Protein AF-A0A3D9SA46-F1 (afdb_monomer)

Radius of gyration: 13.61 Å; Cα contacts (8 Å, |Δi|>4): 76; chains: 1; bounding box: 22×41×31 Å

Secondary structure (DSSP, 8-state):
-HHHHHHHHHHHHHHHHHTTBGGGTSSB--EEESSS-TTS-HHHHHHHHHHHHHTT--SPEEE--------

Organism: NCBI:txid1156355

Solvent-accessible surface area (backbone atoms only — not comparable to full-atom values): 4326 Å² total; per-residue (Å²): 115,69,65,62,56,53,50,57,50,47,67,61,56,42,54,72,50,31,63,36,22,49,93,58,79,34,82,42,71,64,42,76,51,79,71,59,62,66,76,79,59,54,72,60,52,51,51,51,52,54,49,44,44,77,45,52,50,79,54,57,74,41,73,50,57,79,78,76,76,77,126

pLDDT: mean 91.1, std 13.07, range [39.22, 98.5]

Structure (mmCIF, N/CA/C/O backbone):
data_AF-A0A3D9SA46-F1
#
_entry.id   AF-A0A3D9SA46-F1
#
loop_
_atom_site.group_PDB
_atom_site.id
_atom_site.type_symbol
_atom_site.label_atom_id
_atom_site.label_alt_id
_atom_site.label_comp_id
_atom_site.label_asym_id
_atom_site.label_entity_id
_atom_site.label_seq_id
_atom_site.pdbx_PDB_ins_code
_atom_site.Cartn_x
_atom_site.Cartn_y
_atom_site.Cartn_z
_atom_site.occupancy
_atom_site.B_iso_or_equiv
_atom_site.auth_seq_id
_atom_site.auth_comp_id
_atom_site.auth_asym_id
_atom_site.auth_atom_id
_atom_site.pdbx_PDB_model_num
ATOM 1 N N . MET A 1 1 ? 12.807 -7.228 -13.839 1.00 83.81 1 MET A N 1
ATOM 2 C CA . MET A 1 1 ? 13.821 -7.563 -12.817 1.00 83.81 1 MET A CA 1
ATOM 3 C C . MET A 1 1 ? 13.587 -6.786 -11.522 1.00 83.81 1 MET A C 1
ATOM 5 O O . MET A 1 1 ? 13.267 -7.430 -10.539 1.00 83.81 1 MET A O 1
ATOM 9 N N . TYR A 1 2 ? 13.6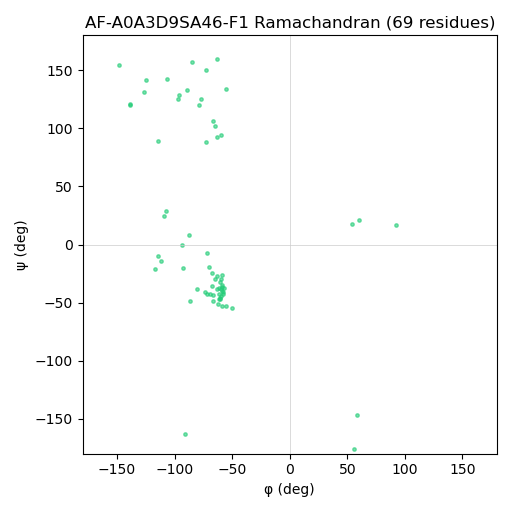19 -5.446 -11.524 1.00 94.25 2 TYR A N 1
ATOM 10 C CA . TYR A 1 2 ? 13.381 -4.607 -10.330 1.00 94.25 2 TYR A CA 1
ATOM 11 C C . TYR A 1 2 ? 12.106 -4.953 -9.534 1.00 94.25 2 TYR A C 1
ATOM 13 O O . TYR A 1 2 ? 12.195 -5.282 -8.355 1.00 94.25 2 TYR A O 1
ATOM 21 N N . LEU A 1 3 ? 10.940 -4.970 -10.192 1.00 93.94 3 LEU A N 1
ATOM 22 C CA . LEU A 1 3 ? 9.651 -5.178 -9.512 1.00 93.94 3 LEU A CA 1
ATOM 23 C C . LEU A 1 3 ? 9.564 -6.495 -8.744 1.00 93.94 3 LEU A C 1
ATOM 25 O O . LEU A 1 3 ? 8.973 -6.526 -7.678 1.00 93.94 3 LEU A O 1
ATOM 29 N N . ALA A 1 4 ? 10.192 -7.559 -9.245 1.00 95.50 4 ALA A N 1
ATOM 30 C CA . ALA A 1 4 ? 10.175 -8.849 -8.564 1.00 95.50 4 ALA A CA 1
ATOM 31 C C . ALA A 1 4 ? 10.947 -8.807 -7.236 1.00 95.50 4 ALA A C 1
ATOM 33 O O . ALA A 1 4 ? 10.545 -9.450 -6.275 1.00 95.50 4 ALA A O 1
ATOM 34 N N . TYR A 1 5 ? 12.047 -8.050 -7.159 1.00 97.56 5 TYR A N 1
ATOM 35 C CA . TYR A 1 5 ? 12.784 -7.883 -5.904 1.00 97.56 5 TYR A CA 1
ATOM 36 C C . TYR A 1 5 ? 12.037 -6.983 -4.923 1.00 97.56 5 TYR A C 1
ATOM 38 O O . TYR A 1 5 ? 11.977 -7.303 -3.740 1.00 97.56 5 TYR A O 1
ATOM 46 N N . LEU A 1 6 ? 11.436 -5.898 -5.418 1.00 96.00 6 LEU A N 1
ATOM 47 C CA . LEU A 1 6 ? 10.601 -5.023 -4.600 1.00 96.00 6 LEU A CA 1
ATOM 48 C C . LEU A 1 6 ? 9.399 -5.780 -4.020 1.00 96.00 6 LEU A C 1
ATOM 50 O O . LEU A 1 6 ? 9.152 -5.706 -2.824 1.00 96.00 6 LEU A O 1
ATOM 54 N N . GLU A 1 7 ? 8.688 -6.552 -4.844 1.00 95.81 7 GLU A N 1
ATOM 55 C CA . GLU A 1 7 ? 7.551 -7.361 -4.394 1.00 95.81 7 GLU A CA 1
ATOM 56 C C . GLU A 1 7 ? 7.971 -8.402 -3.363 1.00 95.81 7 GLU A C 1
ATOM 58 O O . GLU A 1 7 ? 7.312 -8.517 -2.340 1.00 95.81 7 GLU A O 1
ATOM 63 N N . ARG A 1 8 ? 9.102 -9.088 -3.571 1.00 97.00 8 ARG A N 1
ATOM 64 C CA . ARG A 1 8 ? 9.642 -10.024 -2.574 1.00 97.00 8 ARG A CA 1
ATOM 65 C C . ARG A 1 8 ? 9.936 -9.355 -1.237 1.00 97.00 8 ARG A C 1
ATOM 67 O O . ARG A 1 8 ? 9.764 -9.986 -0.208 1.00 97.00 8 ARG A O 1
ATOM 74 N N . TRP A 1 9 ? 10.402 -8.110 -1.237 1.00 97.06 9 TRP A N 1
ATOM 75 C CA . TRP A 1 9 ? 10.619 -7.378 0.007 1.00 97.06 9 TRP A CA 1
ATOM 76 C C . TRP A 1 9 ? 9.295 -6.967 0.667 1.00 97.06 9 TRP A C 1
ATOM 78 O O . TRP A 1 9 ? 9.145 -7.143 1.875 1.00 97.06 9 TRP A O 1
ATOM 88 N N . LEU A 1 10 ? 8.321 -6.488 -0.117 1.00 96.94 10 LEU A N 1
ATOM 89 C CA . LEU A 1 10 ? 6.974 -6.164 0.371 1.00 96.94 10 LEU A CA 1
ATOM 90 C C . LEU A 1 10 ? 6.283 -7.384 0.992 1.00 96.94 10 LEU A C 1
ATOM 92 O O . LEU A 1 10 ? 5.654 -7.260 2.037 1.00 96.94 10 LEU A O 1
ATOM 96 N N . ASP A 1 11 ? 6.454 -8.560 0.391 1.00 96.88 11 ASP A N 1
ATOM 97 C CA . ASP A 1 11 ? 5.875 -9.818 0.872 1.00 96.88 11 ASP A CA 1
ATOM 98 C C . ASP A 1 11 ? 6.328 -10.194 2.282 1.00 96.88 11 ASP A C 1
ATOM 100 O O . ASP A 1 11 ? 5.563 -10.809 3.019 1.00 96.88 11 ASP A O 1
ATOM 104 N N . GLU A 1 12 ? 7.536 -9.788 2.672 1.00 96.94 12 GLU A N 1
ATOM 105 C CA . GLU A 1 12 ? 8.065 -10.030 4.013 1.00 96.94 12 GLU A CA 1
ATOM 106 C C . GLU A 1 12 ? 7.635 -8.931 4.993 1.00 96.94 12 GLU A C 1
ATOM 108 O O . GLU A 1 12 ? 7.145 -9.218 6.083 1.00 96.94 12 GLU A O 1
ATOM 113 N N . ILE A 1 13 ? 7.800 -7.655 4.621 1.00 95.75 13 ILE A N 1
ATOM 114 C CA . ILE A 1 13 ? 7.612 -6.545 5.567 1.00 95.75 13 ILE A CA 1
ATOM 115 C C . ILE A 1 13 ? 6.142 -6.169 5.774 1.00 95.75 13 ILE A C 1
ATOM 117 O O . ILE A 1 13 ? 5.740 -5.832 6.887 1.00 95.75 13 ILE A O 1
ATOM 121 N N . THR A 1 14 ? 5.320 -6.203 4.724 1.00 96.75 14 THR A N 1
ATOM 122 C CA . THR A 1 14 ? 3.948 -5.686 4.782 1.00 96.75 14 THR A CA 1
ATOM 123 C C . THR A 1 14 ? 3.049 -6.501 5.722 1.00 96.75 14 THR A C 1
ATOM 125 O O . THR A 1 14 ? 2.370 -5.872 6.537 1.00 96.75 14 THR A O 1
ATOM 128 N N . PRO A 1 15 ? 3.071 -7.853 5.729 1.00 95.31 15 PRO A N 1
ATOM 129 C CA . PRO A 1 15 ? 2.261 -8.633 6.670 1.00 95.31 15 PRO A CA 1
ATOM 130 C C . PRO A 1 15 ? 2.591 -8.362 8.143 1.00 95.31 15 PRO A C 1
ATOM 132 O O . PRO A 1 15 ? 1.697 -8.381 8.986 1.00 95.31 15 PRO A O 1
ATOM 135 N N . MET A 1 16 ? 3.854 -8.047 8.464 1.00 93.94 16 MET A N 1
ATOM 136 C CA . MET A 1 16 ? 4.266 -7.691 9.831 1.00 93.94 16 MET A CA 1
ATOM 137 C C . MET A 1 16 ? 3.621 -6.382 10.309 1.00 93.94 16 MET A C 1
ATOM 139 O O . MET A 1 16 ? 3.400 -6.197 11.504 1.00 93.94 16 MET A O 1
ATOM 143 N N . LEU A 1 17 ? 3.325 -5.472 9.378 1.00 95.38 17 LEU A N 1
ATOM 144 C CA . LEU A 1 17 ? 2.736 -4.163 9.656 1.00 95.38 17 LEU A CA 1
ATOM 145 C C . LEU A 1 17 ? 1.204 -4.171 9.573 1.00 95.38 17 LEU A C 1
ATOM 147 O O . LEU A 1 17 ? 0.568 -3.293 10.156 1.00 95.38 17 LEU A O 1
ATOM 151 N N . ALA A 1 18 ? 0.605 -5.156 8.896 1.00 95.88 18 ALA A N 1
ATOM 152 C CA . ALA A 1 18 ? -0.844 -5.252 8.731 1.00 95.88 18 ALA A CA 1
ATOM 153 C C . ALA A 1 18 ? -1.581 -5.300 10.085 1.00 95.88 18 ALA A C 1
ATOM 155 O O . ALA A 1 18 ? -2.568 -4.592 10.272 1.00 95.88 18 ALA A O 1
ATOM 156 N N . GLY A 1 19 ? -1.047 -6.031 11.071 1.00 95.00 19 GLY A N 1
ATOM 157 C CA . GLY A 1 19 ? -1.620 -6.105 12.424 1.00 95.00 19 GLY A CA 1
ATOM 158 C C . GLY A 1 19 ? -1.463 -4.833 13.270 1.00 95.00 19 GLY A C 1
ATOM 159 O O . GLY A 1 19 ? -2.019 -4.750 14.358 1.00 95.00 19 GLY A O 1
ATOM 160 N N . ALA A 1 20 ? -0.709 -3.833 12.804 1.00 97.25 20 ALA A N 1
ATOM 161 C CA . ALA A 1 20 ? -0.526 -2.565 13.512 1.00 97.25 20 ALA A CA 1
ATOM 162 C C . ALA A 1 20 ? -1.523 -1.479 13.075 1.00 97.25 20 ALA A C 1
ATOM 164 O O . ALA A 1 20 ? -1.465 -0.356 13.580 1.00 97.25 20 ALA A O 1
ATOM 165 N N . GLN A 1 21 ? -2.412 -1.775 12.127 1.00 98.12 21 GLN A N 1
ATOM 166 C CA . GLN A 1 21 ? -3.389 -0.830 11.590 1.00 98.12 21 GLN A CA 1
ATOM 167 C C . GLN A 1 21 ? -4.509 -0.525 12.579 1.00 98.12 21 GLN A C 1
ATOM 169 O O . GLN A 1 21 ? -4.922 -1.387 13.346 1.00 98.12 21 GLN A O 1
ATOM 174 N N . ILE A 1 22 ? -5.066 0.685 12.509 1.00 98.38 22 ILE A N 1
ATOM 175 C CA . ILE A 1 22 ? -6.219 1.093 13.324 1.00 98.38 22 ILE A CA 1
ATOM 176 C C . ILE A 1 22 ? -7.454 0.198 13.112 1.00 98.38 22 ILE A C 1
ATOM 178 O O . ILE A 1 22 ? -8.260 0.043 14.026 1.00 98.38 22 ILE A O 1
ATOM 182 N N . THR A 1 23 ? -7.582 -0.434 11.939 1.00 97.00 23 THR A N 1
ATOM 183 C CA . THR A 1 23 ? -8.630 -1.424 11.630 1.00 97.00 23 THR A CA 1
ATOM 184 C C . THR A 1 23 ? -8.487 -2.720 12.431 1.00 97.00 23 THR A C 1
ATOM 186 O O . THR A 1 23 ? -9.488 -3.371 12.699 1.00 97.00 23 THR A O 1
ATOM 189 N N . GLU A 1 24 ? -7.273 -3.029 12.889 1.00 96.75 24 GLU A N 1
ATOM 190 C CA . GLU A 1 24 ? -6.912 -4.190 13.714 1.00 96.75 24 GLU A CA 1
ATOM 191 C C . GLU A 1 24 ? -6.595 -3.773 15.166 1.00 96.75 24 GLU A C 1
ATOM 193 O O . GLU A 1 24 ? -5.774 -4.382 15.848 1.00 96.75 24 GLU A O 1
ATOM 198 N N . CYS A 1 25 ? -7.211 -2.682 15.645 1.00 96.81 25 CYS A N 1
ATOM 199 C CA . CYS A 1 25 ? -6.964 -2.088 16.969 1.00 96.81 25 CYS A CA 1
ATOM 200 C C . CYS A 1 25 ? -5.510 -1.622 17.218 1.00 96.81 25 CYS A C 1
ATOM 202 O O . CYS A 1 25 ? -5.099 -1.458 18.368 1.00 96.81 25 CYS A O 1
ATOM 204 N N . GLY A 1 26 ? -4.735 -1.382 16.159 1.00 97.19 26 GLY A N 1
ATOM 205 C CA . GLY A 1 26 ? -3.401 -0.792 16.218 1.00 97.19 26 GLY A CA 1
ATOM 206 C C . GLY A 1 26 ? -3.390 0.740 16.107 1.00 97.19 26 GLY A C 1
ATOM 207 O O . GLY A 1 26 ? -4.404 1.414 16.281 1.00 97.19 26 GLY A O 1
ATOM 208 N N . HIS A 1 27 ? -2.216 1.305 15.810 1.00 97.81 27 HIS A N 1
ATOM 209 C CA . HIS A 1 27 ? -1.965 2.757 15.822 1.00 97.81 27 HIS A CA 1
ATOM 210 C C . HIS A 1 27 ? -1.644 3.344 14.437 1.00 97.81 27 HIS A C 1
ATOM 212 O O . HIS A 1 27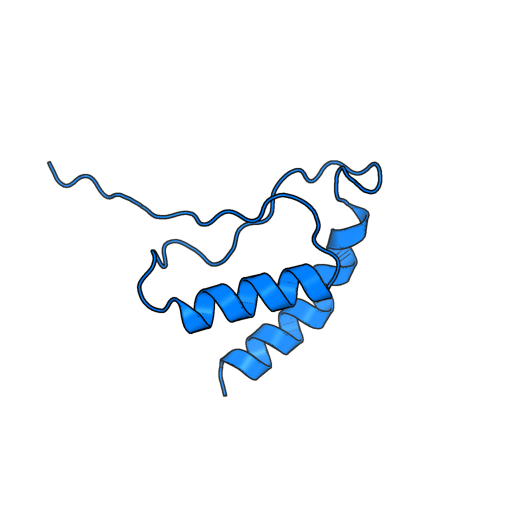 ? -1.581 4.563 14.281 1.00 97.81 27 HIS A O 1
ATOM 218 N N . THR A 1 28 ? -1.428 2.505 13.423 1.00 97.94 28 THR A N 1
ATOM 219 C CA . THR A 1 28 ? -1.141 2.956 12.058 1.00 97.94 28 THR A CA 1
ATOM 220 C C . THR A 1 28 ? -2.429 3.409 11.379 1.00 97.94 28 THR A C 1
ATOM 222 O O . THR A 1 28 ? -3.387 2.645 11.285 1.00 97.94 28 THR A O 1
ATOM 225 N N . ILE A 1 29 ? -2.438 4.644 10.874 1.00 98.38 29 ILE A N 1
ATOM 226 C CA . ILE A 1 29 ? -3.616 5.270 10.248 1.00 98.38 29 ILE A CA 1
ATOM 227 C C . ILE A 1 29 ? -3.474 5.503 8.740 1.00 98.38 29 ILE A C 1
ATOM 229 O O . ILE A 1 29 ? -4.468 5.795 8.085 1.00 98.38 29 ILE A O 1
ATOM 233 N N . LEU A 1 30 ? -2.261 5.405 8.189 1.00 98.38 30 LEU A N 1
ATOM 234 C CA . LEU A 1 30 ? -1.949 5.669 6.782 1.00 98.38 30 LEU A CA 1
ATOM 235 C C . LEU A 1 30 ? -0.797 4.774 6.313 1.00 98.38 30 LEU A C 1
ATOM 237 O O . LEU A 1 30 ? 0.054 4.383 7.112 1.00 98.38 30 LEU A O 1
ATOM 241 N N . TRP A 1 31 ? -0.745 4.511 5.007 1.00 97.81 31 TRP A N 1
ATOM 242 C CA . TRP A 1 31 ? 0.375 3.851 4.333 1.00 97.81 31 TRP A CA 1
ATOM 243 C C . TRP A 1 31 ? 0.853 4.704 3.155 1.00 97.81 31 TRP A C 1
ATOM 245 O O . TRP A 1 31 ? 0.041 5.126 2.335 1.00 97.81 31 TRP A O 1
ATOM 255 N N . GLN A 1 32 ? 2.158 4.951 3.026 1.00 96.38 32 GLN A N 1
ATOM 256 C CA . GLN A 1 32 ? 2.687 5.708 1.888 1.00 96.38 32 GLN A CA 1
ATOM 257 C C . GLN A 1 32 ? 3.035 4.781 0.714 1.00 96.38 32 GLN A C 1
ATOM 259 O O . GLN A 1 32 ? 3.704 3.765 0.904 1.00 96.38 32 GLN A O 1
ATOM 264 N N . VAL A 1 33 ? 2.615 5.128 -0.507 1.00 94.69 33 VAL A N 1
ATOM 265 C CA . VAL A 1 33 ? 3.123 4.495 -1.735 1.00 94.69 33 VAL A CA 1
ATOM 266 C C . VAL A 1 33 ? 4.243 5.337 -2.335 1.00 94.69 33 VAL A C 1
ATOM 268 O O . VAL A 1 33 ? 4.052 6.525 -2.591 1.00 94.69 33 VAL A O 1
ATOM 271 N N . GLU A 1 34 ? 5.378 4.694 -2.625 1.00 94.38 34 GLU A N 1
ATOM 272 C CA . GLU A 1 34 ? 6.558 5.351 -3.207 1.00 94.38 34 GLU A CA 1
ATOM 273 C C . GLU A 1 34 ? 7.067 6.547 -2.378 1.00 94.38 34 GLU A C 1
ATOM 275 O O . GLU A 1 34 ? 6.601 6.805 -1.265 1.00 94.38 34 GLU A O 1
ATOM 280 N N . ASN A 1 35 ? 8.082 7.246 -2.885 1.00 94.06 35 ASN A N 1
ATOM 281 C CA . ASN A 1 35 ? 8.532 8.508 -2.319 1.00 94.06 35 ASN A CA 1
ATOM 282 C C . ASN A 1 35 ? 8.867 9.532 -3.408 1.00 94.06 35 ASN A C 1
ATOM 284 O O . ASN A 1 35 ? 9.769 9.301 -4.206 1.00 94.06 35 ASN A O 1
ATOM 288 N N . GLU A 1 36 ? 8.178 10.678 -3.418 1.00 90.50 36 GLU A N 1
ATOM 289 C CA . GLU A 1 36 ? 8.426 11.806 -4.340 1.00 90.50 36 GLU A CA 1
ATOM 290 C C . GLU A 1 36 ? 8.421 11.439 -5.834 1.00 90.50 36 GLU A C 1
ATOM 292 O O . GLU A 1 36 ? 8.860 12.200 -6.693 1.00 90.50 36 GLU A O 1
ATOM 297 N N . PHE A 1 37 ? 7.851 10.285 -6.168 1.00 89.44 37 PHE A N 1
ATOM 298 C CA . PHE A 1 37 ? 7.792 9.781 -7.534 1.00 89.44 37 PHE A CA 1
ATOM 299 C C . PHE A 1 37 ? 6.831 10.591 -8.422 1.00 89.44 37 PHE A C 1
ATOM 301 O O . PHE A 1 37 ? 6.874 10.524 -9.655 1.00 89.44 37 PHE A O 1
ATOM 308 N N . GLY A 1 38 ? 5.921 11.339 -7.791 1.00 80.31 38 GLY A N 1
ATOM 309 C CA . GLY A 1 38 ? 4.794 11.963 -8.467 1.00 80.31 38 GLY A CA 1
ATOM 310 C C . GLY A 1 38 ? 3.923 10.917 -9.173 1.00 80.31 38 GLY A C 1
ATOM 311 O O . GLY A 1 38 ? 3.793 9.778 -8.729 1.00 80.31 38 GLY A O 1
ATOM 312 N N . TYR A 1 39 ? 3.329 11.298 -10.305 1.00 75.69 39 TYR A N 1
ATOM 313 C CA . TYR A 1 39 ? 2.419 10.438 -11.076 1.00 75.69 39 TYR A CA 1
ATOM 314 C C . TYR A 1 39 ? 3.012 9.956 -12.411 1.00 75.69 39 TYR A C 1
ATOM 316 O O . TYR A 1 39 ? 2.261 9.640 -13.336 1.00 75.69 39 TYR A O 1
ATOM 324 N N . GLY A 1 40 ? 4.347 9.907 -12.529 1.00 78.38 40 GLY A N 1
ATOM 325 C CA . GLY A 1 40 ? 5.048 9.650 -13.795 1.00 78.38 40 GLY A CA 1
ATOM 326 C C . GLY A 1 40 ? 4.695 8.307 -14.446 1.00 78.38 40 GLY A C 1
ATOM 327 O O . GLY A 1 40 ? 4.278 8.265 -15.601 1.00 78.38 40 GLY A O 1
ATOM 328 N N . ASN A 1 41 ? 4.799 7.202 -13.701 1.00 91.38 41 ASN A N 1
ATOM 329 C CA . ASN A 1 41 ? 4.445 5.859 -14.178 1.00 91.38 41 ASN A CA 1
ATOM 330 C C . ASN A 1 41 ? 3.246 5.296 -13.401 1.00 91.38 41 ASN A C 1
ATOM 332 O O . ASN A 1 41 ? 3.399 4.615 -12.387 1.00 91.38 41 ASN A O 1
ATOM 336 N N . LYS A 1 42 ? 2.033 5.578 -13.889 1.00 90.75 42 LYS A N 1
ATOM 337 C CA . LYS A 1 42 ? 0.787 5.149 -13.233 1.00 90.75 42 LYS A CA 1
ATOM 338 C C . LYS A 1 42 ? 0.652 3.623 -13.110 1.00 90.75 42 LYS A C 1
ATOM 340 O O . LYS A 1 42 ? 0.330 3.180 -12.012 1.00 90.75 42 LYS A O 1
ATOM 345 N N . PRO A 1 43 ? 0.916 2.801 -14.149 1.00 94.44 43 PRO A N 1
ATOM 346 C CA . PRO A 1 43 ? 0.848 1.343 -14.009 1.00 94.44 43 PRO A CA 1
ATOM 347 C C . PRO A 1 43 ? 1.756 0.786 -12.909 1.00 94.44 43 PRO A C 1
ATOM 349 O O . PRO A 1 43 ? 1.364 -0.135 -12.197 1.00 94.44 43 PRO A O 1
ATOM 352 N N . TYR A 1 44 ? 2.952 1.357 -12.747 1.00 94.12 44 TYR A N 1
ATOM 353 C CA . TYR A 1 44 ? 3.856 0.987 -11.662 1.00 94.12 44 TYR A CA 1
ATOM 354 C C . TYR A 1 44 ? 3.250 1.291 -10.285 1.00 94.12 44 TYR A C 1
ATOM 356 O O . TYR A 1 44 ? 3.153 0.388 -9.458 1.0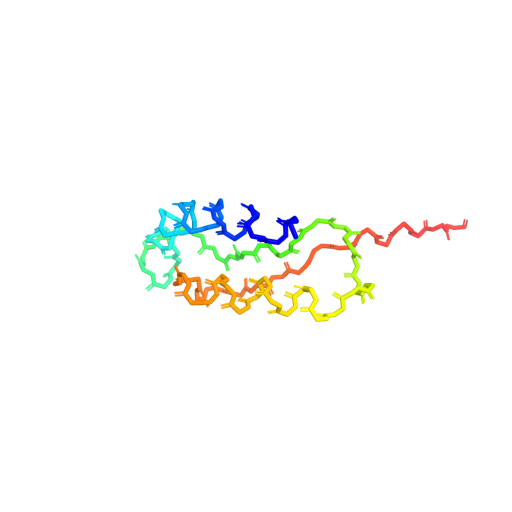0 94.12 44 TYR A O 1
ATOM 364 N N . ILE A 1 45 ? 2.766 2.517 -10.067 1.00 93.62 45 ILE A N 1
ATOM 365 C CA . ILE A 1 45 ? 2.136 2.913 -8.798 1.00 93.62 45 ILE A CA 1
ATOM 366 C C . ILE A 1 45 ? 0.910 2.052 -8.481 1.00 93.62 45 ILE A C 1
ATOM 368 O O . ILE A 1 45 ? 0.779 1.562 -7.361 1.00 93.62 45 ILE A O 1
ATOM 372 N N . MET A 1 46 ? 0.047 1.799 -9.469 1.00 93.88 46 MET A N 1
ATOM 373 C CA . MET A 1 46 ? -1.135 0.952 -9.278 1.00 93.88 46 MET A CA 1
ATOM 374 C C . MET A 1 46 ? -0.753 -0.477 -8.884 1.00 93.88 46 MET A C 1
ATOM 376 O O . MET A 1 46 ? -1.388 -1.061 -8.014 1.00 93.88 46 MET A O 1
ATOM 380 N N . ARG A 1 47 ? 0.334 -1.021 -9.445 1.00 95.44 47 ARG A N 1
ATOM 381 C CA . ARG A 1 47 ? 0.843 -2.342 -9.060 1.00 95.44 47 ARG A CA 1
ATOM 382 C C . ARG A 1 47 ? 1.296 -2.390 -7.598 1.00 95.44 47 ARG A C 1
ATOM 384 O O . ARG A 1 47 ? 1.060 -3.397 -6.934 1.00 95.44 47 ARG A O 1
ATOM 391 N N . LEU A 1 48 ? 1.914 -1.324 -7.086 1.00 95.44 48 LEU A N 1
ATOM 392 C CA . LEU A 1 48 ? 2.300 -1.241 -5.673 1.00 95.44 48 LEU A CA 1
ATOM 393 C C . LEU A 1 48 ? 1.087 -1.115 -4.749 1.00 95.44 48 LEU A C 1
ATOM 395 O O . LEU A 1 48 ? 1.034 -1.802 -3.730 1.00 95.44 48 LEU A O 1
ATOM 399 N N . LEU A 1 49 ? 0.102 -0.293 -5.128 1.00 95.38 49 LEU A N 1
ATOM 400 C CA . LEU A 1 49 ? -1.182 -0.192 -4.425 1.00 95.38 49 LEU A CA 1
ATOM 401 C C . LEU A 1 49 ? -1.849 -1.562 -4.316 1.00 95.38 49 LEU A C 1
ATOM 403 O O . LEU A 1 49 ? -2.166 -2.012 -3.216 1.00 95.38 49 LEU A O 1
ATOM 407 N N . ASP A 1 50 ? -2.005 -2.245 -5.450 1.00 96.81 50 ASP A N 1
ATOM 408 C CA . ASP A 1 50 ? -2.630 -3.563 -5.511 1.00 96.81 50 ASP A CA 1
ATOM 409 C C . ASP A 1 50 ? -1.874 -4.586 -4.662 1.00 96.81 50 ASP A C 1
ATOM 411 O O . ASP A 1 50 ? -2.497 -5.443 -4.031 1.00 96.81 50 ASP A O 1
ATOM 415 N N . ARG A 1 51 ? -0.535 -4.524 -4.636 1.00 97.12 51 ARG A N 1
ATOM 416 C CA . ARG A 1 51 ? 0.271 -5.429 -3.811 1.00 97.12 51 ARG A CA 1
ATOM 417 C C . ARG A 1 51 ? 0.052 -5.163 -2.325 1.00 97.12 51 ARG A C 1
ATOM 419 O O . ARG A 1 51 ? -0.244 -6.108 -1.604 1.00 97.12 51 ARG A O 1
ATOM 426 N N . ALA A 1 52 ? 0.128 -3.906 -1.886 1.00 97.12 52 ALA A N 1
ATOM 427 C CA . ALA A 1 52 ? -0.104 -3.532 -0.491 1.00 97.12 52 ALA A CA 1
ATOM 428 C C . ALA A 1 52 ? -1.503 -3.959 -0.011 1.00 97.12 52 ALA A C 1
ATOM 430 O O . ALA A 1 52 ? -1.627 -4.542 1.063 1.00 97.12 52 ALA A O 1
ATOM 431 N N . ARG A 1 53 ? -2.542 -3.766 -0.840 1.00 97.69 53 ARG A N 1
ATOM 432 C CA . ARG A 1 53 ? -3.905 -4.239 -0.539 1.00 97.69 53 ARG A CA 1
ATOM 433 C C . ARG A 1 53 ? -3.981 -5.757 -0.391 1.00 97.69 53 ARG A C 1
ATOM 435 O O . ARG A 1 53 ? -4.544 -6.246 0.579 1.00 97.69 53 ARG A O 1
ATOM 442 N N . ARG A 1 54 ? -3.381 -6.524 -1.309 1.00 97.81 54 ARG A N 1
ATOM 443 C CA . ARG A 1 54 ? -3.360 -8.000 -1.211 1.00 97.81 54 ARG A CA 1
ATOM 444 C C . ARG A 1 54 ? -2.621 -8.515 0.023 1.00 97.81 54 ARG A C 1
ATOM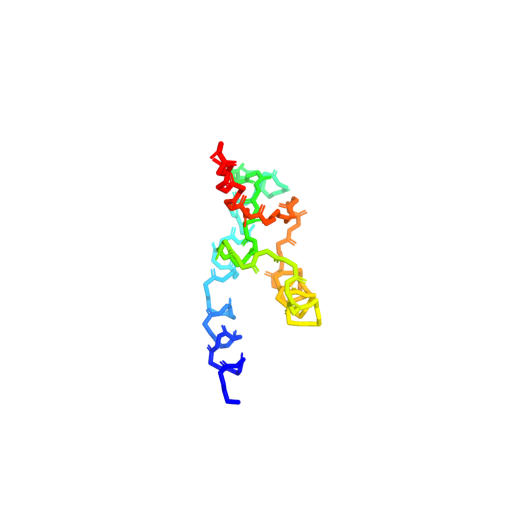 446 O O . ARG A 1 54 ? -2.922 -9.612 0.477 1.00 97.81 54 ARG A O 1
ATOM 453 N N . LEU A 1 55 ? -1.662 -7.746 0.531 1.00 97.88 55 LEU A N 1
ATOM 454 C CA . LEU A 1 55 ? -0.889 -8.069 1.730 1.00 97.88 55 LEU A CA 1
ATOM 455 C C . LEU A 1 55 ? -1.558 -7.579 3.028 1.00 97.88 55 LEU A C 1
ATOM 457 O O . LEU A 1 55 ? -0.949 -7.670 4.090 1.00 97.88 55 LEU A O 1
ATOM 461 N N . GLY A 1 56 ? -2.801 -7.091 2.956 1.00 97.31 56 GLY A N 1
ATOM 462 C CA . GLY A 1 56 ? -3.620 -6.773 4.126 1.00 97.31 56 GLY A CA 1
ATOM 463 C C . GLY A 1 56 ? -3.517 -5.332 4.615 1.00 97.31 56 GLY A C 1
ATOM 464 O O . GLY A 1 56 ? -3.896 -5.058 5.746 1.00 97.31 56 GLY A O 1
ATOM 465 N N . ILE A 1 57 ? -3.001 -4.398 3.809 1.00 98.25 57 ILE A N 1
ATOM 466 C CA . ILE A 1 57 ? -3.113 -2.972 4.133 1.00 98.25 57 ILE A CA 1
ATOM 467 C C . ILE A 1 57 ? -4.518 -2.497 3.770 1.00 98.25 57 ILE A C 1
ATOM 469 O O . ILE A 1 57 ? -4.879 -2.508 2.596 1.00 98.25 57 ILE A O 1
ATOM 473 N N . ASP A 1 58 ? -5.263 -1.995 4.749 1.00 97.88 58 ASP A N 1
ATOM 474 C CA . ASP A 1 58 ? -6.648 -1.517 4.657 1.00 97.88 58 ASP A CA 1
ATOM 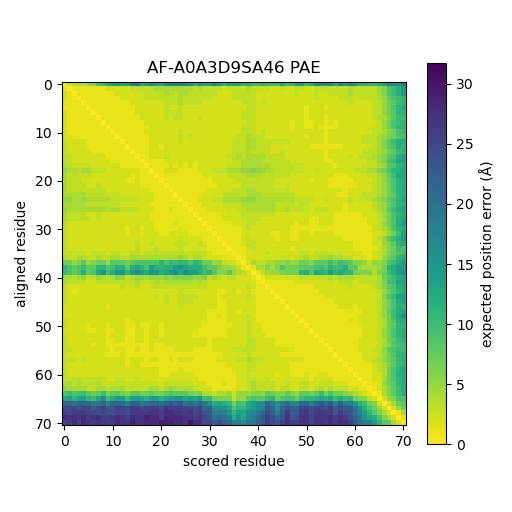475 C C . ASP A 1 58 ? -6.786 -0.018 4.963 1.00 97.88 58 ASP A C 1
ATOM 477 O O . ASP A 1 58 ? -7.717 0.637 4.490 1.00 97.88 58 ASP A O 1
ATOM 481 N N . VAL A 1 59 ? -5.817 0.579 5.663 1.00 98.50 59 VAL A N 1
ATOM 482 C CA . VAL A 1 59 ? -5.770 2.036 5.880 1.00 98.50 59 VAL A CA 1
ATOM 483 C C . VAL A 1 59 ? -5.599 2.813 4.564 1.00 98.50 59 VAL A C 1
ATOM 485 O O . VAL A 1 59 ? -5.146 2.246 3.562 1.00 98.50 59 VAL A O 1
ATOM 488 N N . PRO A 1 60 ? -5.944 4.113 4.491 1.00 98.38 60 PRO A N 1
ATOM 489 C CA . PRO A 1 60 ? -5.734 4.894 3.275 1.00 98.38 60 PRO A CA 1
ATOM 490 C C . PRO A 1 60 ? -4.270 4.864 2.806 1.00 98.38 60 PRO A C 1
ATOM 492 O O . PRO A 1 60 ? -3.345 5.048 3.600 1.00 98.38 60 PRO A O 1
ATOM 495 N N . ILE A 1 61 ? -4.079 4.629 1.502 1.00 96.94 61 ILE A N 1
ATOM 496 C CA . ILE A 1 61 ? -2.766 4.667 0.850 1.00 96.94 61 ILE A CA 1
ATOM 497 C C . ILE A 1 61 ? -2.594 6.041 0.204 1.00 96.94 61 ILE A C 1
ATOM 499 O O . ILE A 1 61 ? -3.438 6.450 -0.594 1.00 96.94 61 ILE A O 1
ATOM 503 N N . VAL A 1 62 ? -1.511 6.740 0.536 1.00 94.75 62 VAL A N 1
ATOM 504 C CA . VAL A 1 62 ? -1.240 8.113 0.087 1.00 94.75 62 VAL A CA 1
ATOM 505 C C . VAL A 1 62 ? 0.123 8.207 -0.603 1.00 94.75 62 VAL A C 1
ATOM 507 O O . VAL A 1 62 ? 1.066 7.555 -0.165 1.00 94.75 62 VAL A O 1
ATOM 510 N N . PRO A 1 63 ? 0.280 8.986 -1.682 1.00 91.75 63 PRO A N 1
ATOM 511 C CA . PRO A 1 63 ? 1.599 9.370 -2.167 1.00 91.75 63 PRO A CA 1
ATOM 512 C C . PRO A 1 63 ? 2.103 10.604 -1.407 1.00 91.75 63 PRO A C 1
ATOM 514 O O . PRO A 1 63 ? 1.307 11.416 -0.932 1.00 91.75 63 PRO A O 1
ATOM 517 N N . ASN A 1 64 ? 3.418 10.805 -1.375 1.00 91.50 64 ASN A N 1
ATOM 518 C CA . ASN A 1 64 ? 3.989 12.135 -1.194 1.00 91.50 64 ASN A CA 1
ATOM 519 C C . ASN A 1 64 ? 4.580 12.619 -2.525 1.00 91.50 64 ASN A C 1
ATOM 521 O O . ASN A 1 64 ? 5.160 11.866 -3.308 1.00 91.50 64 ASN A O 1
ATOM 525 N N . SER A 1 65 ? 4.423 13.905 -2.794 1.00 84.06 65 SER A N 1
ATOM 526 C CA . SER A 1 65 ? 5.077 14.561 -3.915 1.00 84.06 65 SER A CA 1
ATOM 527 C C . SER A 1 65 ? 5.560 15.914 -3.442 1.00 84.06 65 SER A C 1
ATOM 529 O O . SER A 1 65 ? 4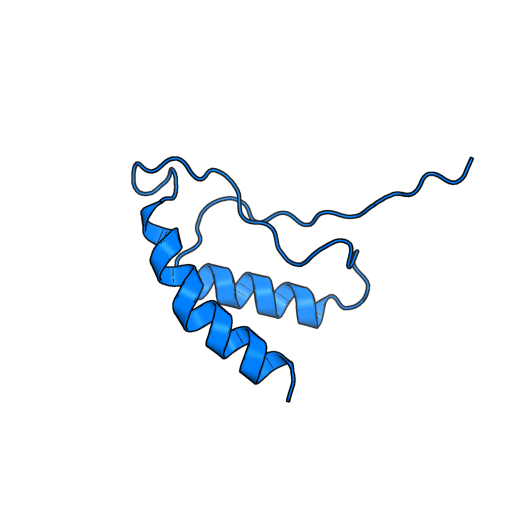.749 16.739 -3.015 1.00 84.06 65 SER A O 1
ATOM 531 N N . GLY A 1 66 ? 6.867 16.145 -3.528 1.00 74.31 66 GLY A N 1
ATOM 5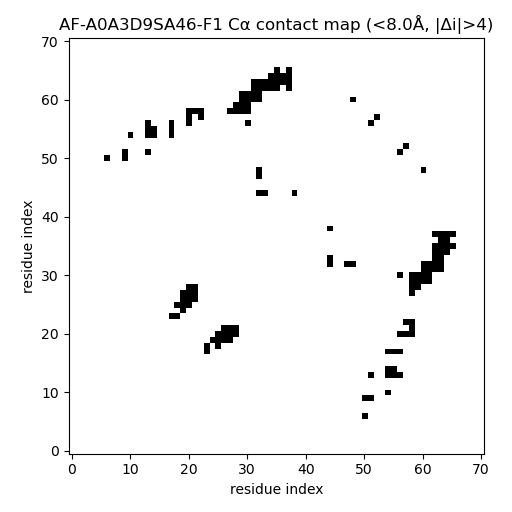32 C CA . GLY A 1 66 ? 7.414 17.481 -3.384 1.00 74.31 66 GLY A CA 1
ATOM 533 C C . GLY A 1 66 ? 6.909 18.342 -4.535 1.00 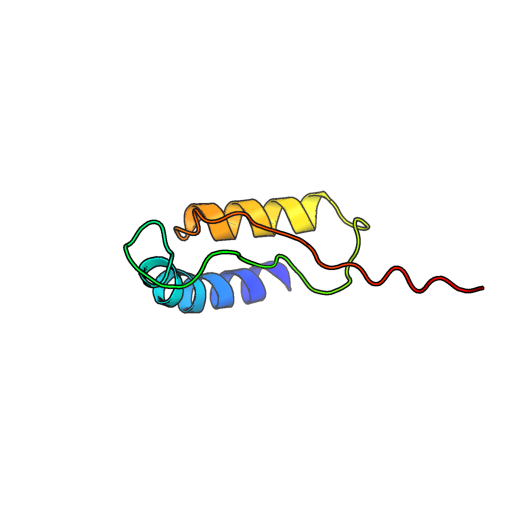74.31 66 GLY A C 1
ATOM 534 O O . GLY A 1 66 ? 7.415 18.262 -5.651 1.00 74.31 66 GLY A O 1
ATOM 535 N N . HIS A 1 67 ? 5.910 19.184 -4.283 1.00 61.97 67 HIS A N 1
ATOM 536 C CA . HIS A 1 67 ? 5.795 20.414 -5.050 1.00 61.97 67 HIS A CA 1
ATOM 537 C C . HIS A 1 67 ? 6.913 21.317 -4.539 1.00 61.97 67 HIS A C 1
ATOM 539 O O . HIS A 1 67 ? 6.722 22.070 -3.587 1.00 61.97 67 HIS A O 1
ATOM 545 N N . TYR A 1 68 ? 8.103 21.210 -5.137 1.00 53.25 68 TYR A N 1
ATOM 546 C CA . TYR A 1 68 ? 9.037 22.324 -5.096 1.00 53.25 68 TYR A CA 1
ATOM 547 C C . TYR A 1 68 ? 8.335 23.453 -5.845 1.00 53.25 68 TYR A C 1
ATOM 549 O O . TYR A 1 68 ? 8.359 23.506 -7.073 1.00 53.25 68 TYR A O 1
ATOM 557 N N . TYR A 1 69 ? 7.609 24.294 -5.112 1.00 44.69 69 TYR A N 1
ATOM 558 C CA . TYR A 1 69 ? 7.248 25.611 -5.598 1.00 44.69 69 TYR A CA 1
ATOM 559 C C . TYR A 1 69 ? 8.581 26.316 -5.863 1.00 44.69 69 TYR A C 1
ATOM 561 O O . TYR A 1 69 ? 9.227 26.807 -4.942 1.00 44.69 69 TYR A O 1
ATOM 569 N N . ALA A 1 70 ? 9.053 26.247 -7.106 1.00 41.44 70 ALA A N 1
ATOM 570 C CA . ALA A 1 70 ? 9.938 27.270 -7.614 1.00 41.44 70 ALA A CA 1
ATOM 571 C C . ALA A 1 70 ? 9.073 28.530 -7.678 1.00 41.44 70 ALA A C 1
ATOM 573 O O . ALA A 1 70 ? 8.137 28.597 -8.480 1.00 41.44 70 ALA A O 1
ATOM 574 N N . GLU A 1 71 ? 9.316 29.445 -6.743 1.00 39.22 71 GLU A N 1
ATOM 575 C CA . GLU A 1 71 ? 9.070 30.865 -6.991 1.00 39.22 71 GLU A CA 1
ATOM 576 C C . GLU A 1 71 ? 9.855 31.312 -8.233 1.00 39.22 71 GLU A C 1
ATOM 578 O O . GLU A 1 71 ? 11.010 30.848 -8.405 1.00 39.22 71 GLU A O 1
#

Foldseek 3Di:
DVVVVVLVVCLPPLLVCLCQDVVNVHDDQEAEQDAQPPCPDVVVSVVSVVSSVVSRDDHYYYYDHDPPPPD

InterPro domains:
  IPR017853 Glycoside hydrolase superfamily [SSF51445] (2-65)
  IPR031330 Glycoside hydrolase 35, catalytic domain [PF01301] (2-53)

Sequence (71 aa):
MYLAYLE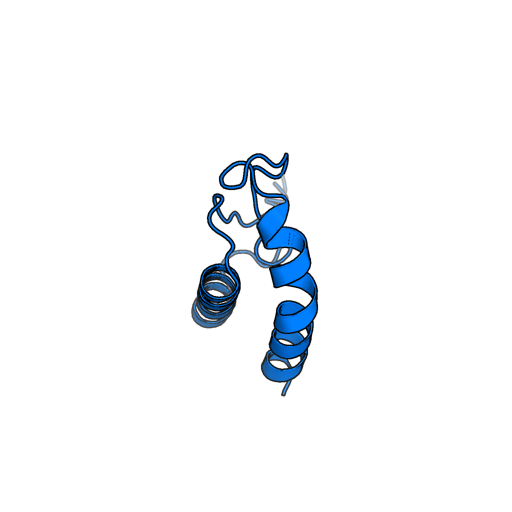RWLDEITPMLAGAQITECGHTILWQVENEFGYGNKPYIMRLLDRARRLGIDVPIVPNSGHYYAE

Nearest PDB structures (foldseek):
  6acs-assembly1_B  TM=3.523E-01  e=1.518E+00  Acinetobacter baumannii
  1v7u-assembly1_B  TM=4.108E-01  e=3.835E+00  Escherichia coli
  5grh-assembly1_A  TM=4.696E-01  e=6.515E+00  Homo sapiens
  8grd-assembly1_B  TM=4.718E-01  e=9.693E+00  Homo sapiens

Mean predicted aligned error: 4.34 Å